Protein AF-A0A0L8HYS0-F1 (afdb_monomer_lite)

InterPro domains:
  IPR001796 Dihydrofolate reductase domain [PF00186] (4-103)
  IPR001796 Dihydrofolate reductase domain [PS51330] (1-103)
  IPR012259 Dihydrofolate reductase [PTHR48069] (6-103)
  IPR024072 Dihydrofolate reductase-like domain superfamily [G3DSA:3.40.430.10] (1-104)
  IPR024072 Dihydrofolate reductase-like domain superfamily [SSF53597] (3-103)

Structure (mmCIF, N/CA/C/O backbone):
data_AF-A0A0L8HYS0-F1
#
_entry.id   AF-A0A0L8HYS0-F1
#
loop_
_atom_site.group_PDB
_atom_site.id
_atom_site.type_symbol
_atom_site.label_atom_id
_atom_site.label_alt_id
_atom_site.label_comp_id
_atom_site.label_asym_id
_atom_site.label_entity_id
_atom_site.label_seq_id
_atom_site.pdbx_PDB_ins_code
_atom_site.Cartn_x
_atom_site.Cartn_y
_atom_site.Cartn_z
_atom_site.occupancy
_atom_site.B_iso_or_equiv
_atom_site.auth_seq_id
_atom_site.auth_comp_id
_atom_site.auth_asym_id
_atom_site.auth_atom_id
_atom_site.pdbx_PDB_model_num
ATOM 1 N N . ASN A 1 1 ? -1.689 0.798 -27.024 1.00 75.69 1 ASN A N 1
ATOM 2 C CA . ASN A 1 1 ? -0.615 1.773 -26.732 1.00 75.69 1 ASN A CA 1
ATOM 3 C C . ASN A 1 1 ? -1.044 2.626 -25.561 1.00 75.69 1 ASN A C 1
ATOM 5 O O . ASN A 1 1 ? -2.231 2.919 -25.473 1.00 75.69 1 ASN A O 1
ATOM 9 N N . ALA A 1 2 ? -0.121 2.961 -24.659 1.00 88.31 2 ALA A N 1
ATOM 10 C CA . ALA A 1 2 ? -0.416 3.870 -23.556 1.00 88.31 2 ALA A CA 1
ATOM 11 C C . ALA A 1 2 ? -0.716 5.290 -24.086 1.00 88.31 2 ALA A C 1
ATOM 13 O O . ALA A 1 2 ? -0.178 5.652 -25.139 1.00 88.31 2 ALA A O 1
ATOM 14 N N . PRO A 1 3 ? -1.566 6.075 -23.397 1.00 93.25 3 PRO A N 1
ATOM 15 C CA . PRO A 1 3 ? -1.734 7.503 -23.666 1.00 93.25 3 PRO A CA 1
ATOM 16 C C . PRO A 1 3 ? -0.418 8.283 -23.552 1.00 93.25 3 PRO A C 1
ATOM 18 O O . PRO A 1 3 ? 0.548 7.816 -22.950 1.00 93.25 3 PRO A O 1
ATOM 21 N N . GLU A 1 4 ? -0.391 9.501 -24.091 1.00 93.00 4 GLU A N 1
ATOM 22 C CA . GLU A 1 4 ? 0.758 10.395 -23.937 1.00 93.00 4 GLU A CA 1
ATOM 23 C C . GLU A 1 4 ? 1.060 10.662 -22.453 1.00 93.00 4 GLU A C 1
ATOM 25 O O . GLU A 1 4 ? 0.156 10.888 -21.650 1.00 93.00 4 GLU A O 1
ATOM 30 N N . GLY A 1 5 ? 2.341 10.594 -22.083 1.00 87.94 5 GLY A N 1
ATOM 31 C CA . GLY A 1 5 ? 2.799 10.745 -20.699 1.00 87.94 5 GLY A CA 1
ATOM 32 C C . GLY A 1 5 ? 2.627 9.499 -19.821 1.00 87.94 5 GLY A C 1
ATOM 33 O O . GLY A 1 5 ? 3.174 9.469 -18.721 1.00 87.94 5 GLY A O 1
ATOM 34 N N . ALA A 1 6 ? 1.932 8.461 -20.297 1.00 91.94 6 ALA A N 1
ATOM 35 C CA . ALA A 1 6 ? 1.814 7.185 -19.605 1.00 91.94 6 ALA A CA 1
ATOM 36 C C . ALA A 1 6 ? 2.803 6.152 -20.162 1.00 91.94 6 ALA A C 1
ATOM 38 O O . ALA A 1 6 ? 3.070 6.082 -21.363 1.00 91.94 6 ALA A O 1
ATOM 39 N N . HIS A 1 7 ? 3.309 5.303 -19.273 1.00 90.81 7 HIS A N 1
ATOM 40 C CA . HIS A 1 7 ? 4.154 4.168 -19.624 1.00 90.81 7 HIS A CA 1
ATOM 41 C C . HIS A 1 7 ? 3.370 2.872 -19.418 1.00 90.81 7 HIS A C 1
ATOM 43 O O . HIS A 1 7 ? 2.667 2.721 -18.422 1.00 90.81 7 HIS A O 1
ATOM 49 N N . LEU A 1 8 ? 3.486 1.941 -20.366 1.00 93.06 8 LEU A N 1
ATOM 50 C CA . LEU A 1 8 ? 2.963 0.585 -20.225 1.00 93.06 8 LEU A CA 1
ATOM 51 C C . LEU A 1 8 ? 4.131 -0.350 -19.925 1.00 93.06 8 LEU A C 1
ATOM 53 O O . LEU A 1 8 ? 5.061 -0.417 -20.723 1.00 93.06 8 LEU A O 1
ATOM 57 N N . ALA A 1 9 ? 4.031 -1.074 -18.817 1.00 92.81 9 ALA A N 1
ATOM 58 C CA . ALA A 1 9 ? 4.881 -2.204 -18.470 1.00 92.81 9 ALA A CA 1
ATOM 59 C C . ALA A 1 9 ? 4.023 -3.475 -18.438 1.00 92.81 9 ALA A C 1
ATOM 61 O O . ALA A 1 9 ? 2.831 -3.413 -18.127 1.00 92.81 9 ALA A O 1
ATOM 62 N N . ARG A 1 10 ? 4.603 -4.615 -18.810 1.00 92.94 10 ARG A N 1
ATOM 63 C CA . ARG A 1 10 ? 3.915 -5.912 -18.884 1.00 92.94 10 ARG A CA 1
ATOM 64 C C . ARG A 1 10 ? 3.925 -6.673 -17.564 1.00 92.94 10 ARG A C 1
ATOM 66 O O . ARG A 1 10 ? 3.090 -7.555 -17.391 1.00 92.94 10 ARG A O 1
ATOM 73 N N . ASP A 1 11 ? 4.837 -6.321 -16.669 1.00 93.12 11 ASP A N 1
ATOM 74 C CA . ASP A 1 11 ? 4.998 -6.894 -15.337 1.00 93.12 11 ASP A CA 1
ATOM 75 C C . ASP A 1 11 ? 5.643 -5.872 -14.380 1.00 93.12 11 ASP A C 1
ATOM 77 O O . ASP A 1 11 ? 6.053 -4.775 -14.790 1.00 93.12 11 ASP A O 1
ATOM 81 N N . LEU A 1 12 ? 5.708 -6.212 -13.087 1.00 92.69 12 LEU A N 1
A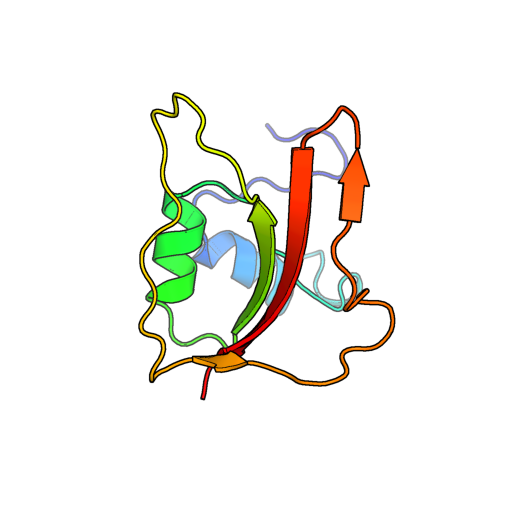TOM 82 C CA . LEU A 1 12 ? 6.305 -5.350 -12.067 1.00 92.69 12 LEU A CA 1
ATOM 83 C C . LEU A 1 12 ? 7.783 -5.075 -12.351 1.00 92.69 12 LEU A C 1
ATOM 85 O O . LEU A 1 12 ? 8.256 -3.958 -12.134 1.00 92.69 12 LEU A O 1
ATOM 89 N N . LYS A 1 13 ? 8.517 -6.072 -12.853 1.00 92.69 13 LYS A N 1
ATOM 90 C CA . LYS A 1 13 ? 9.946 -5.940 -13.135 1.00 92.69 13 LYS A CA 1
ATOM 91 C C . LYS A 1 13 ? 10.199 -4.874 -14.199 1.00 92.69 13 LYS A C 1
ATOM 93 O O . LYS A 1 13 ? 11.046 -4.010 -13.993 1.00 92.69 13 LYS A O 1
ATOM 98 N N . GLU A 1 14 ? 9.464 -4.897 -15.307 1.00 93.69 14 GLU A N 1
ATOM 99 C CA . GLU A 1 14 ? 9.564 -3.891 -16.364 1.00 93.69 14 GLU A CA 1
ATOM 100 C C . GLU A 1 14 ? 9.192 -2.497 -15.834 1.00 93.69 14 GLU A C 1
ATOM 102 O O . GLU A 1 14 ? 9.875 -1.519 -16.143 1.00 93.69 14 GLU A O 1
ATOM 107 N N . ALA A 1 15 ? 8.171 -2.393 -14.975 1.00 92.75 15 ALA A N 1
ATOM 108 C CA . ALA A 1 15 ? 7.795 -1.124 -14.348 1.00 92.75 15 ALA A CA 1
ATOM 109 C C . ALA A 1 15 ? 8.916 -0.563 -13.454 1.00 92.75 15 ALA A C 1
ATOM 111 O O . ALA A 1 15 ? 9.227 0.630 -13.507 1.00 92.75 15 ALA A O 1
ATOM 112 N N . ILE A 1 16 ? 9.559 -1.425 -12.665 1.00 92.44 16 ILE A N 1
ATOM 113 C CA . ILE A 1 16 ? 10.688 -1.053 -11.810 1.00 92.44 16 ILE A CA 1
ATOM 114 C C . ILE A 1 16 ? 11.918 -0.702 -12.650 1.00 92.44 16 ILE A C 1
ATOM 116 O O . ILE A 1 16 ? 12.587 0.284 -12.348 1.00 92.44 16 ILE A O 1
ATOM 120 N N . ASP A 1 17 ? 12.195 -1.427 -13.734 1.00 92.81 17 ASP A N 1
ATOM 121 C CA . ASP A 1 17 ? 13.306 -1.122 -14.641 1.00 92.81 17 ASP A CA 1
ATOM 122 C C . ASP A 1 17 ? 13.125 0.247 -15.316 1.00 92.81 17 ASP A C 1
ATOM 124 O O . ASP A 1 17 ? 14.088 1.011 -15.427 1.00 92.81 17 ASP A O 1
ATOM 128 N N . LEU A 1 18 ? 11.894 0.620 -15.693 1.00 91.88 18 LEU A N 1
ATOM 129 C CA . LEU A 1 18 ? 11.589 1.965 -16.195 1.00 91.88 18 LEU A CA 1
ATOM 130 C C . LEU A 1 18 ? 11.918 3.054 -15.163 1.00 91.88 18 LEU A C 1
ATOM 132 O O . LEU A 1 18 ? 12.460 4.099 -15.533 1.00 91.88 18 LEU A O 1
ATOM 136 N N . PHE A 1 19 ? 11.622 2.794 -13.887 1.00 89.88 19 PHE A N 1
ATOM 137 C CA . PHE A 1 19 ? 11.900 3.693 -12.766 1.00 89.88 19 PHE A CA 1
ATOM 138 C C . PHE A 1 19 ? 13.392 3.758 -12.403 1.00 89.88 19 PHE A C 1
ATOM 140 O O . PHE A 1 19 ? 13.921 4.842 -12.195 1.00 89.88 19 PHE A O 1
ATOM 147 N N . GLN A 1 20 ? 14.101 2.632 -12.351 1.00 89.56 20 GLN A N 1
ATOM 148 C CA . GLN A 1 20 ? 15.486 2.587 -11.865 1.00 89.56 20 GLN A CA 1
ATOM 149 C C . GLN A 1 20 ? 16.526 2.867 -12.955 1.00 89.56 20 GLN A C 1
ATOM 151 O O . GLN A 1 20 ? 17.602 3.405 -12.671 1.00 89.56 20 GLN A O 1
ATOM 156 N N . ASN A 1 21 ? 16.226 2.485 -14.197 1.00 90.19 21 ASN A N 1
ATOM 157 C CA . ASN A 1 21 ? 17.181 2.458 -15.307 1.00 90.19 21 ASN A CA 1
ATOM 158 C C . ASN A 1 21 ? 16.629 3.071 -16.604 1.00 90.19 21 ASN A C 1
ATOM 160 O O . ASN A 1 21 ? 17.371 3.199 -17.577 1.00 90.19 21 ASN A O 1
ATOM 164 N N . GLY A 1 22 ? 15.346 3.433 -16.640 1.00 87.50 22 GLY A N 1
ATOM 165 C CA . G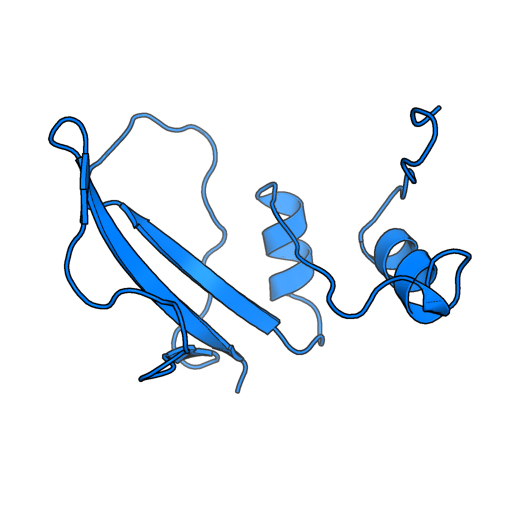LY A 1 22 ? 14.665 3.881 -17.848 1.00 87.50 22 GLY A CA 1
ATOM 166 C C . GLY A 1 22 ? 14.503 5.392 -17.976 1.00 87.50 22 GLY A C 1
ATOM 167 O O . GLY A 1 22 ? 15.141 6.202 -17.304 1.00 87.50 22 GLY A O 1
ATOM 168 N N . SER A 1 23 ? 13.588 5.777 -18.866 1.00 84.75 23 SER A N 1
ATOM 169 C CA . SER A 1 23 ? 13.360 7.162 -19.300 1.00 84.75 23 SER A CA 1
ATOM 170 C C . SER A 1 23 ? 12.823 8.106 -18.220 1.00 84.75 23 SER A C 1
ATOM 172 O O . SER A 1 23 ? 12.742 9.315 -18.453 1.00 84.75 23 SER A O 1
ATOM 174 N N . ILE A 1 24 ? 12.397 7.567 -17.075 1.00 87.12 24 ILE A N 1
ATOM 175 C CA . ILE A 1 24 ? 11.798 8.336 -15.977 1.00 87.12 24 ILE A CA 1
ATOM 176 C C . ILE A 1 24 ? 12.664 8.365 -14.714 1.00 87.12 24 ILE A C 1
ATOM 178 O O . ILE A 1 24 ? 12.270 9.008 -13.745 1.00 87.12 24 ILE A O 1
ATOM 182 N N . LYS A 1 25 ? 13.846 7.736 -14.736 1.00 87.50 25 LYS A N 1
ATOM 183 C CA . LYS A 1 25 ? 14.752 7.635 -13.584 1.00 87.50 25 LYS A CA 1
ATOM 184 C C . LYS A 1 25 ? 15.024 8.975 -12.909 1.00 87.50 25 LYS A C 1
ATOM 186 O O . LYS A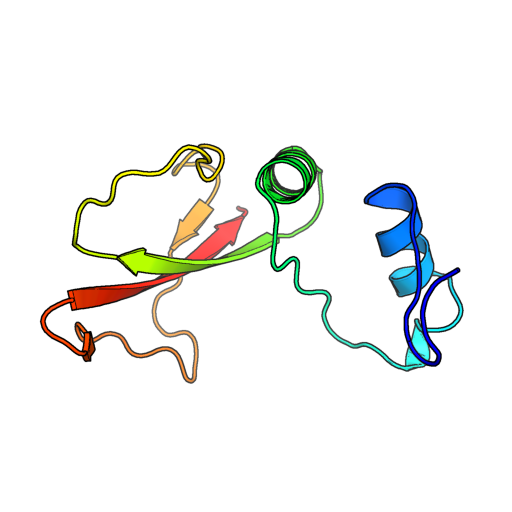 1 25 ? 14.817 9.121 -11.713 1.00 87.50 25 LYS A O 1
ATOM 191 N N . ASP A 1 26 ? 15.408 9.978 -13.691 1.00 89.81 26 ASP A N 1
ATOM 192 C CA . ASP A 1 26 ? 15.779 11.293 -13.154 1.00 89.81 26 ASP A CA 1
ATOM 193 C C . ASP A 1 26 ? 14.565 12.201 -12.886 1.00 89.81 26 ASP A C 1
ATOM 195 O O . ASP A 1 26 ? 14.715 13.375 -12.552 1.00 89.81 26 ASP A O 1
ATOM 199 N N . LYS A 1 27 ? 13.344 11.679 -13.063 1.00 87.00 27 LYS A N 1
ATOM 200 C CA . LYS A 1 27 ? 12.087 12.428 -12.924 1.00 87.00 27 LYS A CA 1
ATOM 201 C C . LYS A 1 27 ? 11.257 11.997 -11.717 1.00 87.00 27 LYS A C 1
ATOM 203 O O . LYS A 1 27 ? 10.323 12.709 -11.359 1.00 87.00 27 LYS A O 1
ATOM 208 N N . VAL A 1 28 ? 11.552 10.846 -11.112 1.00 84.44 28 VAL A N 1
ATOM 209 C CA . VAL A 1 28 ? 10.703 10.234 -10.081 1.00 84.44 28 VAL A CA 1
ATOM 210 C C . VAL A 1 28 ? 11.537 9.915 -8.843 1.00 84.44 28 VAL A C 1
ATOM 212 O O . VAL A 1 28 ? 12.614 9.343 -8.937 1.00 84.44 28 VAL A O 1
ATOM 215 N N . ASN A 1 29 ? 11.029 10.287 -7.666 1.00 85.62 29 ASN A N 1
ATOM 216 C CA . ASN A 1 29 ? 11.708 10.057 -6.385 1.00 85.62 29 ASN A CA 1
ATOM 217 C C . ASN A 1 29 ? 11.194 8.802 -5.661 1.00 85.62 29 ASN A C 1
ATOM 219 O O . ASN A 1 29 ? 11.978 8.048 -5.095 1.00 85.62 29 ASN A O 1
ATOM 223 N N . LYS A 1 30 ? 9.876 8.571 -5.690 1.00 88.38 30 LYS A N 1
ATOM 224 C CA . LYS A 1 30 ? 9.210 7.454 -5.010 1.00 88.38 30 LYS A CA 1
ATOM 225 C C . LYS A 1 30 ? 8.271 6.740 -5.968 1.00 88.38 30 LYS A C 1
ATOM 227 O O . LYS A 1 30 ? 7.541 7.396 -6.710 1.00 88.38 30 LYS A O 1
ATOM 232 N N . LEU A 1 31 ? 8.267 5.413 -5.902 1.00 91.31 31 LEU A N 1
ATOM 233 C CA . LEU A 1 31 ? 7.313 4.569 -6.608 1.00 91.31 31 LEU A CA 1
ATOM 234 C C . LEU A 1 31 ? 6.184 4.185 -5.646 1.00 91.31 31 LEU A C 1
ATOM 236 O O . LEU A 1 31 ? 6.442 3.631 -4.581 1.00 91.31 31 LEU A O 1
ATOM 240 N N . PHE A 1 32 ? 4.943 4.477 -6.029 1.00 94.81 32 PHE A N 1
ATOM 241 C CA . PHE A 1 32 ? 3.754 4.052 -5.295 1.00 94.81 32 PHE A CA 1
ATOM 242 C C . PHE A 1 32 ? 3.014 2.993 -6.101 1.00 94.81 32 PHE A C 1
ATOM 244 O O . PHE A 1 32 ? 2.653 3.218 -7.255 1.00 94.81 32 PHE A O 1
ATOM 251 N N . ILE A 1 33 ? 2.768 1.850 -5.469 1.00 95.44 33 ILE A N 1
ATOM 252 C CA . ILE A 1 33 ? 1.914 0.801 -6.015 1.00 95.44 33 ILE A CA 1
ATOM 253 C C . ILE A 1 33 ? 0.504 1.049 -5.490 1.00 95.44 33 ILE A C 1
ATOM 255 O O . ILE A 1 33 ? 0.261 0.961 -4.290 1.00 95.44 33 ILE A O 1
ATOM 259 N N . ILE A 1 34 ? -0.416 1.388 -6.391 1.00 96.50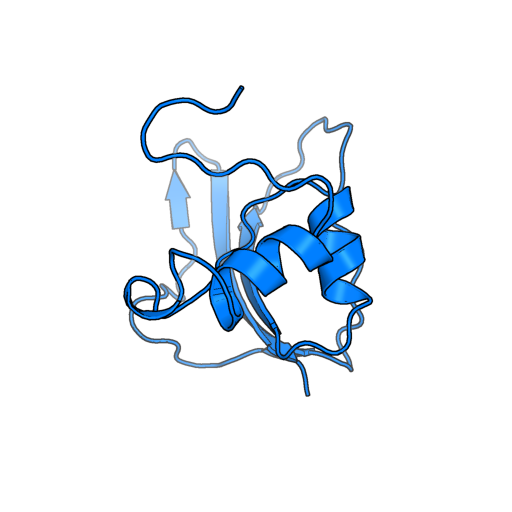 34 ILE A N 1
ATOM 260 C CA . ILE A 1 34 ? -1.787 1.802 -6.044 1.00 96.50 34 ILE A CA 1
ATOM 261 C C . ILE A 1 34 ? -2.848 0.742 -6.383 1.00 96.50 34 ILE A C 1
ATOM 263 O O . ILE A 1 34 ? -4.038 1.034 -6.352 1.00 96.50 34 ILE A O 1
ATOM 267 N N . GLY A 1 35 ? -2.416 -0.483 -6.704 1.00 93.94 35 GLY A N 1
ATOM 268 C CA . GLY A 1 35 ? -3.275 -1.634 -7.000 1.00 93.94 35 GLY A CA 1
ATOM 269 C C . GLY A 1 35 ? -2.970 -2.294 -8.348 1.00 93.94 35 GLY A C 1
ATOM 270 O O . GLY A 1 35 ? -2.153 -1.799 -9.120 1.00 93.94 35 GLY A O 1
ATOM 271 N N . GLY A 1 36 ? -3.601 -3.424 -8.685 1.00 95.31 36 GLY A N 1
ATOM 272 C CA . GLY A 1 36 ? -4.589 -4.183 -7.893 1.00 95.31 36 GLY A CA 1
ATOM 273 C C . GLY A 1 36 ? -3.996 -5.338 -7.068 1.00 95.31 36 GLY A C 1
ATOM 274 O O . GLY A 1 36 ? -2.781 -5.431 -6.920 1.00 95.31 36 GLY A O 1
ATOM 275 N N . SER A 1 37 ? -4.858 -6.239 -6.570 1.00 94.69 37 SER A N 1
ATOM 276 C CA . SER A 1 37 ? -4.496 -7.366 -5.680 1.00 94.69 37 SER A CA 1
ATOM 277 C C . SER A 1 37 ? -3.283 -8.180 -6.157 1.00 94.69 37 SER A C 1
ATOM 279 O O . SER A 1 37 ? -2.352 -8.388 -5.385 1.00 94.69 37 SER A O 1
ATOM 281 N N . GLY A 1 38 ? -3.220 -8.533 -7.448 1.00 94.81 38 GLY A N 1
ATOM 282 C CA . GLY A 1 38 ? -2.078 -9.273 -8.002 1.00 94.81 38 GLY A CA 1
ATOM 283 C C . GLY A 1 38 ? -0.747 -8.515 -7.932 1.00 94.81 38 GLY A C 1
ATOM 284 O O . GLY A 1 38 ? 0.273 -9.104 -7.594 1.00 94.81 38 GLY A O 1
ATOM 285 N N . VAL A 1 39 ? -0.753 -7.198 -8.174 1.00 95.00 39 VAL A N 1
ATOM 286 C CA . VAL A 1 39 ? 0.465 -6.372 -8.078 1.00 95.00 39 VAL A CA 1
ATOM 287 C C . VAL A 1 39 ? 0.870 -6.191 -6.617 1.00 95.00 39 VAL A C 1
ATOM 289 O O . VAL A 1 39 ? 2.055 -6.220 -6.304 1.00 95.00 39 VAL A O 1
ATOM 292 N N . TYR A 1 40 ? -0.096 -6.049 -5.701 1.00 95.94 40 TYR A N 1
ATOM 293 C CA . TYR A 1 40 ? 0.207 -6.047 -4.270 1.00 95.94 40 TYR A CA 1
ATOM 294 C C . TYR A 1 40 ? 0.878 -7.350 -3.843 1.00 95.94 40 TYR A C 1
ATOM 296 O O . TYR A 1 40 ? 1.885 -7.295 -3.145 1.00 95.94 40 TYR A O 1
ATOM 304 N N . GLN A 1 41 ? 0.367 -8.496 -4.293 1.00 95.38 41 GLN A N 1
ATOM 305 C CA . GLN A 1 41 ? 0.945 -9.795 -3.970 1.00 95.38 41 GLN A CA 1
ATOM 306 C C . GLN A 1 41 ? 2.382 -9.912 -4.495 1.00 95.38 41 GLN A C 1
ATOM 308 O O . GLN A 1 41 ? 3.285 -10.201 -3.716 1.00 95.38 41 GLN A O 1
ATOM 313 N N . GLU A 1 42 ? 2.613 -9.600 -5.774 1.00 95.19 42 GLU A N 1
ATOM 314 C CA . GLU A 1 42 ? 3.950 -9.656 -6.382 1.00 95.19 42 GLU A CA 1
ATOM 315 C C . GLU A 1 42 ? 4.958 -8.758 -5.643 1.00 95.19 42 GLU A C 1
ATOM 317 O O . GLU A 1 42 ? 6.116 -9.122 -5.436 1.00 95.19 42 GLU A O 1
ATOM 322 N N . VAL A 1 43 ? 4.509 -7.586 -5.189 1.00 94.12 43 VAL A N 1
ATOM 323 C CA . VAL A 1 43 ? 5.333 -6.643 -4.431 1.00 94.12 43 VAL A CA 1
ATOM 324 C C . VAL A 1 43 ? 5.609 -7.166 -3.017 1.00 94.12 43 VAL A C 1
ATOM 326 O O . VAL A 1 43 ? 6.764 -7.147 -2.592 1.00 94.12 43 VAL A O 1
ATOM 329 N N . LEU A 1 44 ? 4.611 -7.681 -2.296 1.00 93.25 44 LEU A N 1
ATOM 330 C CA . LEU A 1 44 ? 4.800 -8.265 -0.960 1.00 93.25 44 LEU A CA 1
ATOM 331 C C . LEU A 1 44 ? 5.732 -9.488 -0.975 1.00 93.25 44 LEU A C 1
ATOM 333 O O . LEU A 1 44 ? 6.531 -9.642 -0.057 1.00 93.25 44 LEU A O 1
ATOM 337 N N . GLU A 1 45 ? 5.681 -10.308 -2.028 1.00 92.38 45 GLU A N 1
ATOM 338 C CA . GLU A 1 45 ? 6.553 -11.479 -2.223 1.00 92.38 45 GLU A CA 1
ATOM 339 C C . GLU A 1 45 ? 7.972 -11.116 -2.711 1.00 92.38 45 GLU A C 1
ATOM 341 O O . GLU A 1 45 ? 8.876 -11.955 -2.709 1.00 92.38 45 GLU A O 1
ATOM 346 N N . SER A 1 46 ? 8.196 -9.869 -3.132 1.00 91.81 46 SER A N 1
ATOM 347 C CA . SER A 1 46 ? 9.500 -9.392 -3.606 1.00 91.81 46 SER A CA 1
ATOM 348 C C . SER A 1 46 ? 10.478 -9.090 -2.464 1.00 91.81 46 SER A C 1
ATOM 350 O O . SER A 1 46 ? 10.089 -8.934 -1.310 1.00 91.81 46 SER A O 1
ATOM 352 N N . ASN A 1 47 ? 11.752 -8.862 -2.796 1.00 90.62 47 ASN A N 1
ATOM 353 C CA . ASN A 1 47 ? 12.788 -8.433 -1.844 1.00 90.62 47 ASN A CA 1
ATOM 354 C C . ASN A 1 47 ? 12.941 -6.901 -1.732 1.00 90.62 47 ASN A C 1
ATOM 356 O O . ASN A 1 47 ? 13.978 -6.431 -1.270 1.00 90.62 47 ASN A O 1
ATOM 360 N N . TYR A 1 48 ? 11.973 -6.113 -2.208 1.00 90.69 48 TYR A N 1
ATOM 361 C CA . TYR A 1 48 ? 12.059 -4.651 -2.140 1.00 90.69 48 TYR A CA 1
ATOM 362 C C . TYR A 1 48 ? 11.716 -4.117 -0.749 1.00 90.69 48 TYR A C 1
ATOM 364 O O . TYR A 1 48 ? 10.838 -4.645 -0.074 1.00 90.69 48 TYR A O 1
ATOM 372 N N . ASP A 1 49 ? 12.337 -3.010 -0.349 1.00 91.19 49 ASP A N 1
ATOM 373 C CA . ASP A 1 49 ? 11.915 -2.286 0.849 1.00 91.19 49 ASP A CA 1
ATOM 374 C C . ASP A 1 49 ? 10.514 -1.700 0.622 1.00 91.19 49 ASP A C 1
ATOM 376 O O . ASP A 1 49 ? 10.294 -0.898 -0.291 1.00 91.19 49 ASP A O 1
ATOM 380 N N . ILE A 1 50 ? 9.547 -2.118 1.442 1.00 93.06 50 ILE A N 1
ATOM 381 C CA . ILE A 1 50 ? 8.154 -1.678 1.334 1.00 93.06 50 ILE A CA 1
ATOM 382 C C . ILE A 1 50 ? 7.771 -0.823 2.524 1.00 93.06 50 ILE A C 1
ATOM 384 O O . ILE A 1 50 ? 7.917 -1.231 3.678 1.00 93.06 50 ILE A O 1
ATOM 388 N N . ARG A 1 51 ? 7.113 0.291 2.201 1.00 94.94 51 ARG A N 1
ATOM 389 C CA . ARG A 1 51 ? 6.228 1.001 3.115 1.00 94.94 51 ARG A CA 1
ATOM 390 C C . ARG A 1 51 ? 4.774 0.822 2.687 1.00 94.94 51 ARG A C 1
ATOM 392 O O . ARG A 1 51 ? 4.406 1.199 1.576 1.00 94.94 51 ARG A O 1
ATOM 399 N N . LEU A 1 52 ? 3.959 0.257 3.571 1.00 95.25 52 LEU A N 1
ATOM 400 C CA . LEU A 1 52 ? 2.524 0.084 3.375 1.00 95.25 52 LEU A CA 1
ATOM 401 C C . LEU A 1 52 ? 1.794 1.281 3.983 1.00 95.25 52 LEU A C 1
ATOM 403 O O . LEU A 1 52 ? 1.868 1.486 5.190 1.00 95.25 52 LEU A O 1
ATOM 407 N N . TYR A 1 53 ? 1.066 2.035 3.166 1.00 96.06 53 TYR A N 1
ATOM 408 C CA . TYR A 1 53 ? 0.088 3.015 3.637 1.00 96.06 53 TYR A CA 1
ATOM 409 C C . TYR A 1 53 ? -1.295 2.373 3.543 1.00 96.06 53 TYR A C 1
ATOM 411 O O . TYR A 1 53 ? -1.768 2.091 2.443 1.00 96.06 53 TYR A O 1
ATOM 419 N N . LEU A 1 54 ? -1.914 2.097 4.690 1.00 95.44 54 LEU A N 1
ATOM 420 C CA . LEU A 1 54 ? -3.167 1.356 4.790 1.00 95.44 54 LEU A CA 1
ATOM 421 C C . LEU A 1 54 ? -4.270 2.238 5.372 1.00 95.44 54 LEU A C 1
ATOM 423 O O . LEU A 1 54 ? -4.173 2.710 6.502 1.00 95.44 54 LEU A O 1
ATOM 427 N N . THR A 1 55 ? -5.359 2.389 4.626 1.00 97.25 55 THR A N 1
ATOM 428 C CA . THR A 1 55 ? -6.627 2.895 5.157 1.00 97.25 55 THR A CA 1
ATOM 429 C C . THR A 1 55 ? -7.450 1.707 5.642 1.00 97.25 55 THR A C 1
ATOM 431 O O . THR A 1 55 ? -7.916 0.894 4.842 1.00 97.25 55 THR A O 1
ATOM 434 N N . ARG A 1 56 ? -7.615 1.573 6.958 1.00 96.62 56 ARG A N 1
ATOM 435 C CA . ARG A 1 56 ? -8.398 0.499 7.567 1.00 96.62 56 ARG A CA 1
ATOM 436 C C . ARG A 1 56 ? -9.846 0.952 7.701 1.00 96.62 56 ARG A C 1
ATOM 438 O O . ARG A 1 56 ? -10.183 1.684 8.622 1.00 96.62 56 ARG A O 1
ATOM 445 N N . ILE A 1 57 ? -10.696 0.496 6.788 1.00 98.00 57 ILE A N 1
ATOM 446 C CA . ILE A 1 57 ? -12.135 0.764 6.840 1.00 98.00 57 ILE A CA 1
ATOM 447 C C . ILE A 1 57 ? -12.784 -0.084 7.946 1.00 98.00 57 ILE A C 1
ATOM 449 O O . ILE A 1 57 ? -12.557 -1.292 8.020 1.00 98.00 57 ILE A O 1
ATOM 453 N N . HIS A 1 58 ? -13.580 0.541 8.815 1.00 97.94 58 HIS A N 1
ATOM 454 C CA . HIS A 1 58 ? -14.299 -0.094 9.929 1.00 97.94 58 HIS A CA 1
ATOM 455 C C . HIS A 1 58 ? -15.745 -0.436 9.549 1.00 97.94 58 HIS A C 1
ATOM 457 O O . HIS A 1 58 ? -16.689 -0.138 10.280 1.00 97.94 58 HIS A O 1
ATOM 463 N N . ALA A 1 59 ? -15.917 -1.035 8.375 1.00 96.81 59 ALA A N 1
ATOM 464 C CA . ALA A 1 59 ? -17.196 -1.496 7.859 1.00 96.81 59 ALA A CA 1
ATOM 465 C C . ALA A 1 59 ? -16.975 -2.681 6.913 1.00 96.81 59 ALA A C 1
ATOM 467 O O . ALA A 1 59 ? -15.923 -2.783 6.279 1.00 96.81 59 ALA A O 1
ATOM 468 N N . ASP A 1 60 ? -17.986 -3.539 6.807 1.00 96.75 60 ASP A N 1
ATOM 469 C CA . ASP A 1 60 ? -17.991 -4.667 5.882 1.00 96.75 60 ASP A CA 1
ATOM 470 C C . ASP A 1 60 ? -18.734 -4.291 4.595 1.00 96.75 60 ASP A C 1
ATOM 472 O O . ASP A 1 60 ? -19.801 -3.672 4.628 1.00 96.75 60 ASP A O 1
ATOM 476 N N . PHE A 1 61 ? -18.174 -4.696 3.458 1.00 96.50 61 PHE A N 1
ATOM 477 C CA . PHE A 1 61 ? -18.755 -4.511 2.131 1.00 96.50 61 PHE A CA 1
ATOM 478 C C . PHE A 1 61 ? -18.763 -5.845 1.389 1.00 96.50 61 PHE A C 1
ATOM 480 O O . PHE A 1 61 ? -17.900 -6.693 1.616 1.00 96.50 61 PHE A O 1
ATOM 487 N N . ASP A 1 62 ? -19.722 -6.014 0.482 1.00 97.62 62 ASP A N 1
ATOM 488 C CA . ASP A 1 62 ? -19.733 -7.143 -0.445 1.00 97.62 62 ASP A CA 1
ATOM 489 C C . ASP A 1 62 ? -18.687 -6.892 -1.541 1.00 97.62 62 ASP A C 1
ATOM 491 O O . ASP A 1 62 ? -18.868 -6.024 -2.399 1.00 97.62 62 ASP A O 1
ATOM 495 N N . VAL A 1 63 ? -17.550 -7.581 -1.441 1.00 95.56 63 VAL A N 1
ATOM 496 C CA . VAL A 1 63 ? -16.392 -7.425 -2.331 1.00 95.56 63 VAL A CA 1
ATOM 497 C C . VAL A 1 63 ? -15.945 -8.780 -2.869 1.00 95.56 63 VAL A C 1
ATOM 499 O O . VAL A 1 63 ? -16.035 -9.802 -2.192 1.00 95.56 63 VAL A O 1
ATOM 502 N N . ASP A 1 64 ? -15.425 -8.779 -4.091 1.00 96.06 64 ASP A N 1
ATOM 503 C CA . ASP A 1 64 ? -14.959 -9.964 -4.818 1.00 96.06 64 ASP A CA 1
ATOM 504 C C . ASP A 1 64 ? -13.426 -10.055 -4.920 1.00 96.06 64 ASP A C 1
ATOM 506 O O . ASP A 1 64 ? -12.883 -11.089 -5.316 1.00 96.06 64 ASP A O 1
ATOM 510 N N . VAL A 1 65 ? -12.716 -8.992 -4.529 1.00 96.00 65 VAL A N 1
ATOM 511 C CA . VAL A 1 65 ? -11.253 -8.896 -4.546 1.00 96.00 65 VAL A CA 1
ATOM 512 C C . VAL A 1 65 ? -10.743 -8.484 -3.170 1.00 96.00 65 VAL A C 1
ATOM 514 O O . VAL A 1 65 ? -11.208 -7.511 -2.580 1.00 96.00 65 VAL A O 1
ATOM 517 N N . PHE A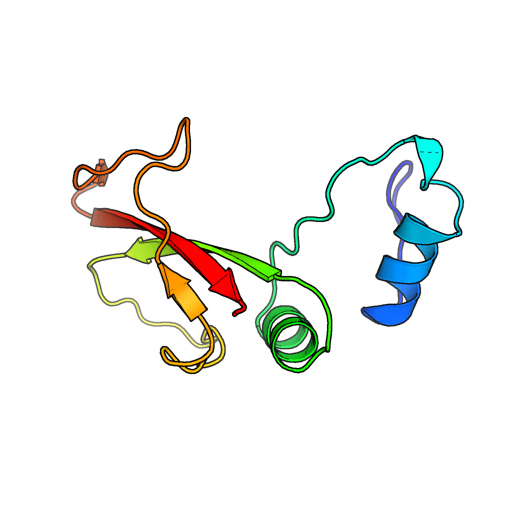 1 66 ? -9.724 -9.196 -2.690 1.00 95.06 66 PHE A N 1
ATOM 518 C CA . PHE A 1 66 ? -9.126 -8.980 -1.375 1.00 95.06 66 PHE A CA 1
ATOM 519 C C . PHE A 1 66 ? -7.684 -8.488 -1.490 1.00 95.06 66 PHE A C 1
ATOM 521 O O . PHE A 1 66 ? -6.962 -8.817 -2.438 1.00 95.06 66 PHE A O 1
ATOM 528 N N . PHE A 1 67 ? -7.261 -7.697 -0.505 1.00 95.38 67 PHE A N 1
ATOM 529 C CA . PHE A 1 67 ? -5.850 -7.386 -0.313 1.00 95.38 67 PHE A CA 1
ATOM 530 C C . PHE A 1 67 ? -5.119 -8.657 0.163 1.00 95.38 67 PHE A C 1
ATOM 532 O O . PHE A 1 67 ? -5.661 -9.356 1.023 1.00 95.38 67 PHE A O 1
ATOM 539 N N . PRO A 1 68 ? -3.936 -8.984 -0.385 1.00 94.50 68 PRO A N 1
ATOM 540 C CA . PRO A 1 68 ? -3.159 -10.144 0.051 1.00 94.50 68 PRO A CA 1
ATOM 541 C C . PRO A 1 68 ? -2.800 -10.060 1.539 1.00 94.50 68 PRO A C 1
ATOM 543 O O . PRO A 1 68 ? -2.494 -8.989 2.064 1.00 94.50 68 PRO A O 1
ATOM 546 N N . GLU A 1 69 ? -2.814 -11.199 2.227 1.00 90.81 69 GLU A N 1
ATOM 547 C CA . GLU A 1 69 ? -2.349 -11.260 3.612 1.00 90.81 69 GLU A CA 1
ATOM 548 C C . GLU A 1 69 ? -0.846 -10.955 3.682 1.00 90.81 69 GLU A C 1
ATOM 550 O O . GLU A 1 69 ? -0.067 -11.395 2.837 1.00 90.81 69 GLU A O 1
ATOM 555 N N . PHE A 1 70 ? -0.430 -10.208 4.704 1.00 89.31 70 PHE A N 1
ATOM 556 C CA . PHE A 1 70 ? 0.978 -9.961 5.002 1.00 89.31 70 PHE A CA 1
ATOM 557 C C . PHE A 1 70 ? 1.258 -10.301 6.463 1.00 89.31 70 PHE A C 1
ATOM 559 O O . PHE A 1 70 ? 0.435 -10.061 7.350 1.00 89.31 70 PHE A O 1
ATOM 566 N N . GLU A 1 71 ? 2.420 -10.893 6.727 1.00 83.88 71 GLU A N 1
ATOM 567 C CA . GLU A 1 71 ? 2.758 -11.338 8.073 1.00 83.88 71 GLU A CA 1
ATOM 568 C C . GLU A 1 71 ? 3.092 -10.148 8.972 1.00 83.88 71 GLU A C 1
ATOM 570 O O . GLU A 1 71 ? 4.097 -9.466 8.781 1.00 83.88 71 GLU A O 1
ATOM 575 N N . SER A 1 72 ? 2.321 -9.959 10.042 1.00 73.69 72 SER A N 1
ATOM 576 C CA . SER A 1 72 ? 2.556 -8.883 11.015 1.00 73.69 72 SER A CA 1
ATOM 577 C C . SER A 1 72 ? 3.935 -8.928 11.686 1.00 73.69 72 SER A C 1
ATOM 579 O O . SER A 1 72 ? 4.354 -7.951 12.291 1.00 73.69 72 SER A O 1
ATOM 581 N N . LYS A 1 73 ? 4.655 -10.055 11.613 1.00 84.12 73 LYS A N 1
ATOM 582 C CA . LYS A 1 73 ? 6.026 -10.181 12.135 1.00 84.12 73 LYS A CA 1
ATOM 583 C C . LYS A 1 73 ? 7.084 -9.605 11.195 1.00 84.12 73 LYS A C 1
ATOM 585 O O . LYS A 1 73 ? 8.158 -9.251 11.665 1.00 84.12 73 LYS A O 1
ATOM 590 N N . GLN A 1 74 ? 6.788 -9.538 9.898 1.00 89.75 74 GLN A N 1
ATOM 591 C CA . GLN A 1 74 ? 7.675 -8.973 8.878 1.00 89.75 74 GLN A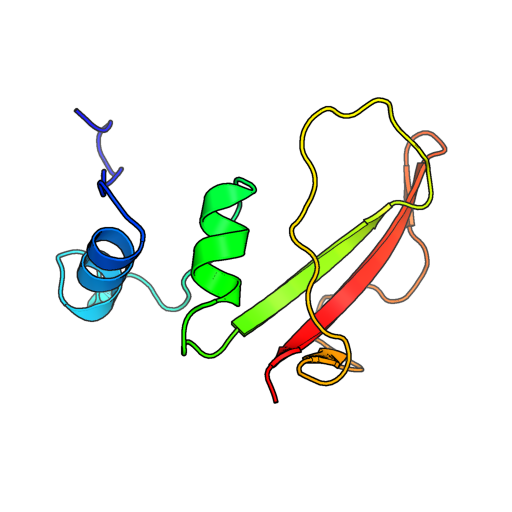 CA 1
ATOM 592 C C . GLN A 1 74 ? 7.500 -7.457 8.749 1.00 89.75 74 GLN A C 1
ATOM 594 O O . GLN A 1 74 ? 8.311 -6.796 8.112 1.00 89.75 74 GLN A O 1
ATOM 599 N N . TYR A 1 75 ? 6.442 -6.902 9.342 1.00 93.50 75 TYR A N 1
ATOM 600 C CA . TYR A 1 75 ? 6.075 -5.501 9.212 1.00 93.50 75 TYR A CA 1
ATOM 601 C C . TYR A 1 75 ? 5.957 -4.850 10.580 1.00 93.50 75 TYR A C 1
ATOM 603 O O . TYR A 1 75 ? 5.205 -5.296 11.441 1.00 93.50 75 TYR A O 1
ATOM 611 N N . LYS A 1 76 ? 6.671 -3.746 10.762 1.00 93.62 76 LYS A N 1
ATOM 612 C CA . LYS A 1 76 ? 6.554 -2.902 11.942 1.00 93.62 76 LYS A CA 1
ATOM 613 C C . LYS A 1 76 ? 5.641 -1.729 11.631 1.00 93.62 76 LYS A C 1
ATOM 615 O O . LYS A 1 76 ? 5.855 -1.014 10.656 1.00 93.62 76 LYS A O 1
ATOM 620 N N . GLU A 1 77 ? 4.652 -1.514 12.487 1.00 94.31 77 GLU A N 1
ATOM 621 C CA . GLU A 1 77 ? 3.837 -0.304 12.442 1.00 94.31 77 GLU A CA 1
ATOM 622 C C . GLU A 1 77 ? 4.668 0.911 12.876 1.00 94.31 77 GLU A C 1
ATOM 624 O O . GLU A 1 77 ? 5.428 0.858 13.849 1.00 94.31 77 GLU A O 1
ATOM 629 N N . LEU A 1 78 ? 4.570 1.993 12.110 1.00 94.00 78 LEU A N 1
ATOM 630 C CA . LEU A 1 78 ? 5.296 3.229 12.343 1.00 94.00 78 LEU A CA 1
ATOM 631 C C . LEU A 1 78 ? 4.425 4.218 13.113 1.00 94.00 78 LEU A C 1
ATOM 633 O O . LEU A 1 78 ? 3.450 4.761 12.593 1.00 94.00 78 LEU A O 1
ATOM 637 N N . ASP A 1 79 ? 4.857 4.538 14.328 1.00 85.19 79 ASP A N 1
ATOM 638 C CA . ASP A 1 79 ? 4.289 5.632 15.098 1.00 85.19 79 ASP A CA 1
ATOM 639 C C . ASP A 1 79 ? 4.866 6.975 14.616 1.00 85.19 79 ASP A C 1
ATOM 641 O O . ASP A 1 79 ? 6.079 7.180 14.654 1.00 85.19 79 ASP A O 1
ATOM 645 N N . ASN A 1 80 ? 3.998 7.938 14.285 1.00 81.69 80 ASN A N 1
ATOM 646 C CA . ASN A 1 80 ? 4.328 9.339 13.952 1.00 81.69 80 ASN A CA 1
ATOM 647 C C . ASN A 1 80 ? 4.862 9.563 12.525 1.00 81.69 80 ASN A C 1
ATOM 649 O O . ASN A 1 80 ? 5.851 10.270 12.332 1.00 81.69 80 ASN A O 1
ATOM 653 N N . VAL A 1 81 ? 4.202 9.004 11.511 1.00 92.19 81 VAL A N 1
ATOM 654 C CA . VAL A 1 81 ? 4.437 9.452 10.132 1.00 92.19 81 VAL A CA 1
ATOM 655 C C . VAL A 1 81 ? 3.812 10.836 9.952 1.00 92.19 81 VAL A C 1
ATOM 657 O O . VAL A 1 81 ? 2.632 11.025 10.240 1.00 92.19 81 VAL A O 1
ATOM 660 N N . GLU A 1 82 ? 4.622 11.804 9.522 1.00 92.50 82 GLU A N 1
ATOM 661 C CA . GLU A 1 82 ? 4.173 13.171 9.243 1.00 92.50 82 GLU A CA 1
ATOM 662 C C . GLU A 1 82 ? 3.002 13.159 8.248 1.00 92.50 82 GLU A C 1
ATOM 664 O O . GLU A 1 82 ? 2.955 12.322 7.344 1.00 92.50 82 GLU A O 1
ATOM 669 N N . ASP A 1 83 ? 2.039 14.056 8.460 1.00 90.62 83 ASP A N 1
ATOM 670 C CA . ASP A 1 83 ? 0.821 14.207 7.653 1.00 90.62 83 ASP A CA 1
ATOM 671 C C . ASP A 1 83 ? -0.128 12.994 7.609 1.00 90.62 83 ASP A C 1
ATOM 673 O O . ASP A 1 83 ? -1.077 12.984 6.825 1.00 90.62 83 ASP A O 1
ATOM 677 N N . VAL A 1 84 ? 0.062 11.989 8.472 1.00 94.81 84 VAL A N 1
ATOM 678 C CA . VAL A 1 84 ? -0.882 10.872 8.624 1.00 94.81 84 VAL A CA 1
ATOM 679 C C . VAL A 1 84 ? -1.732 11.072 9.888 1.00 94.81 84 VAL A C 1
ATOM 681 O O . VAL A 1 84 ? -1.197 10.996 10.999 1.00 94.81 84 VAL A O 1
ATOM 684 N N . PRO A 1 85 ? -3.052 11.324 9.758 1.00 93.56 85 PRO A N 1
ATOM 685 C CA . PRO A 1 85 ? -3.943 11.460 10.906 1.00 93.56 85 PRO A CA 1
ATOM 686 C C . PRO A 1 85 ? -3.997 10.179 11.738 1.00 93.56 85 PRO A C 1
ATOM 688 O O . PRO A 1 85 ? -4.051 9.077 11.196 1.00 93.56 85 PRO A O 1
ATOM 691 N N . ARG A 1 86 ? -4.018 10.339 13.062 1.00 89.31 86 ARG A N 1
ATOM 692 C CA . ARG A 1 86 ? -4.113 9.225 14.022 1.00 89.31 86 ARG A CA 1
ATOM 693 C C . ARG A 1 86 ? -5.516 8.960 14.524 1.00 89.31 86 ARG A C 1
ATOM 695 O O . ARG A 1 86 ? -5.821 7.849 14.942 1.00 89.31 86 ARG A O 1
ATOM 702 N N . GLU A 1 87 ? -6.328 10.003 14.531 1.00 94.44 87 GLU A N 1
ATOM 703 C CA . GLU A 1 87 ? -7.699 9.911 14.993 1.00 94.44 87 GLU A CA 1
ATOM 704 C C . GLU A 1 87 ? -8.533 9.112 13.990 1.00 94.44 87 GLU A C 1
ATOM 706 O O . GLU A 1 87 ? -8.234 9.079 12.792 1.00 94.44 87 GLU A O 1
ATOM 711 N N . GLU A 1 88 ? -9.604 8.493 14.477 1.00 97.69 88 GLU A N 1
ATOM 712 C CA . GLU A 1 88 ? -10.620 7.913 13.605 1.00 97.69 88 GLU A CA 1
ATOM 713 C C . GLU A 1 88 ? -11.236 9.017 12.736 1.00 97.69 88 GLU A C 1
ATOM 715 O O . GLU A 1 88 ? -11.548 10.114 13.204 1.00 97.69 88 GLU A O 1
ATOM 720 N N . GLN A 1 89 ? -11.375 8.723 11.451 1.00 98.25 89 GLN A N 1
ATOM 721 C CA . GLN A 1 89 ? -12.026 9.583 10.477 1.00 98.25 89 GLN A CA 1
ATOM 722 C C . GLN A 1 89 ? -13.447 9.075 10.235 1.00 98.25 89 GLN A C 1
ATOM 724 O O . GLN A 1 89 ? -13.706 7.877 10.364 1.00 98.25 89 GLN A O 1
ATOM 729 N N . GLU A 1 90 ? -14.358 9.967 9.850 1.00 98.25 90 GLU A N 1
ATOM 730 C CA . GLU A 1 90 ? -15.726 9.597 9.496 1.00 98.25 90 GLU A CA 1
ATOM 731 C C . GLU A 1 90 ? -16.229 10.431 8.315 1.00 98.25 90 GLU A C 1
ATOM 733 O O . GLU A 1 90 ? -16.145 11.659 8.319 1.00 98.25 90 GLU A O 1
ATOM 738 N N . GLU A 1 91 ? -16.804 9.760 7.320 1.00 98.25 91 GLU A N 1
ATOM 739 C CA . GLU A 1 91 ? -17.509 10.386 6.203 1.00 98.25 91 GLU A CA 1
ATOM 740 C C . GLU A 1 91 ? -18.671 9.488 5.779 1.00 98.25 91 GLU A C 1
ATOM 742 O O . GLU A 1 91 ? -18.523 8.274 5.647 1.00 98.25 91 GLU A O 1
ATOM 747 N N . ASN A 1 92 ? -19.854 10.077 5.582 1.00 97.25 92 ASN A N 1
ATOM 748 C CA . ASN A 1 92 ? -21.075 9.355 5.202 1.00 97.25 92 ASN A CA 1
ATOM 749 C C . ASN A 1 92 ? -21.416 8.164 6.128 1.00 97.25 92 ASN A C 1
ATOM 751 O O . ASN A 1 92 ? -21.988 7.171 5.683 1.00 97.25 92 ASN A O 1
ATOM 755 N N . GLY A 1 93 ? -21.064 8.260 7.416 1.00 97.56 93 GLY A N 1
ATOM 756 C CA . GLY A 1 93 ? -21.269 7.200 8.410 1.00 97.56 93 GLY A CA 1
ATOM 757 C C . GLY A 1 93 ? -20.294 6.021 8.304 1.00 97.56 93 GLY A C 1
ATOM 758 O O . GLY A 1 93 ? -20.454 5.038 9.025 1.00 97.56 93 GLY A O 1
ATOM 759 N N . ILE A 1 94 ? -19.291 6.099 7.427 1.00 98.38 94 ILE A N 1
ATOM 760 C CA . ILE A 1 94 ? -18.208 5.120 7.318 1.00 98.38 94 ILE A CA 1
ATOM 761 C C . ILE A 1 94 ? -17.028 5.641 8.128 1.00 98.38 94 ILE A C 1
ATOM 763 O O . ILE A 1 94 ? -16.597 6.775 7.934 1.00 98.38 94 ILE A O 1
ATOM 767 N N . LYS A 1 95 ? -16.504 4.799 9.018 1.00 98.69 95 LYS A N 1
ATOM 768 C CA . LYS A 1 95 ? -15.352 5.107 9.869 1.00 98.69 95 LYS A CA 1
ATOM 769 C C . LYS A 1 95 ? -14.096 4.419 9.365 1.00 98.69 95 LYS A C 1
ATOM 771 O O . LYS A 1 95 ? -14.177 3.304 8.842 1.00 98.69 95 LYS A O 1
ATOM 776 N N . TRP A 1 96 ? -12.940 5.051 9.534 1.00 98.44 96 TRP A N 1
ATOM 777 C CA . TRP A 1 96 ? -11.654 4.439 9.204 1.00 98.44 96 TRP A CA 1
ATOM 778 C C . TRP A 1 96 ? -10.484 5.046 9.973 1.00 98.44 96 TRP A C 1
ATOM 780 O O . TRP A 1 96 ? -10.542 6.180 10.447 1.00 98.44 96 TRP A O 1
ATOM 790 N N . THR A 1 97 ? -9.384 4.302 10.024 1.00 97.88 97 THR A N 1
ATOM 791 C CA . THR A 1 97 ? -8.090 4.753 10.549 1.00 97.88 97 THR A CA 1
ATOM 792 C C . THR A 1 97 ? -7.002 4.626 9.490 1.00 97.88 97 THR A C 1
ATOM 794 O O . THR A 1 97 ? -7.108 3.840 8.543 1.00 97.88 97 THR A O 1
ATOM 797 N N . TYR A 1 98 ? -5.934 5.407 9.641 1.00 97.44 98 TYR A N 1
ATOM 798 C CA . TYR A 1 98 ? -4.735 5.273 8.821 1.00 97.44 98 TYR A CA 1
ATOM 799 C C . TYR A 1 98 ? -3.640 4.559 9.600 1.00 97.44 98 TYR A C 1
ATOM 801 O O . TYR A 1 98 ? -3.364 4.888 10.750 1.00 97.44 98 TYR A O 1
ATOM 809 N N . HIS A 1 99 ? -2.992 3.612 8.935 1.00 95.12 99 HIS A N 1
ATOM 810 C CA . HIS A 1 99 ? -1.857 2.873 9.460 1.00 95.12 99 HIS A CA 1
ATOM 811 C C . HIS A 1 99 ? -0.713 2.934 8.457 1.00 95.12 99 HIS A C 1
ATOM 813 O O . HIS A 1 99 ? -0.930 2.888 7.241 1.00 95.12 99 HIS A O 1
ATOM 819 N N . VAL A 1 100 ? 0.514 3.017 8.962 1.00 96.19 100 VAL A N 1
ATOM 820 C CA . VAL A 1 100 ? 1.710 2.934 8.125 1.00 96.19 100 VAL A CA 1
ATOM 821 C C . VAL A 1 100 ? 2.603 1.837 8.661 1.00 96.19 100 VAL A C 1
ATOM 823 O O . VAL A 1 100 ? 2.948 1.845 9.837 1.00 96.19 100 VAL A O 1
ATOM 826 N N . TYR A 1 101 ? 3.002 0.915 7.792 1.00 95.19 101 TYR A N 1
ATOM 827 C CA . TYR A 1 101 ? 3.904 -0.176 8.140 1.00 95.19 101 TYR A CA 1
ATOM 828 C C . TYR A 1 101 ? 5.163 -0.121 7.291 1.00 95.19 101 TYR A C 1
ATOM 830 O O . TYR A 1 101 ? 5.126 0.291 6.133 1.00 95.19 101 TYR A O 1
ATOM 838 N N . GLU A 1 102 ? 6.269 -0.589 7.846 1.00 94.25 102 GLU A N 1
ATOM 839 C CA . GLU A 1 102 ? 7.534 -0.758 7.142 1.00 94.25 102 GLU A CA 1
ATOM 840 C C . GLU A 1 102 ? 8.051 -2.175 7.348 1.00 94.25 102 GLU A C 1
ATOM 842 O O . GLU A 1 102 ? 7.965 -2.727 8.450 1.00 94.25 102 GLU A O 1
ATOM 847 N N . ARG A 1 103 ? 8.548 -2.780 6.271 1.00 91.62 103 ARG A N 1
ATOM 848 C CA . ARG A 1 103 ? 9.112 -4.125 6.338 1.00 91.62 103 ARG A CA 1
ATOM 849 C C . ARG A 1 103 ? 10.421 -4.119 7.141 1.00 91.62 103 ARG A C 1
ATOM 851 O O . ARG A 1 103 ? 11.232 -3.214 6.957 1.00 91.62 103 ARG A O 1
ATOM 858 N N . CYS A 1 104 ? 10.597 -5.098 8.029 1.00 80.56 104 CYS A N 1
ATOM 859 C CA . CYS A 1 104 ? 11.769 -5.281 8.897 1.00 80.56 104 CYS A CA 1
ATOM 860 C C . CYS A 1 104 ? 12.624 -6.482 8.492 1.00 80.56 104 CYS A C 1
ATOM 862 O O . CYS A 1 104 ? 12.058 -7.461 7.954 1.00 80.56 104 CYS A O 1
#

Foldseek 3Di:
DDPPPDDDDPAPVRVVCCCCPRDCVVPDDDDDDPDDQVNLVVVLPDPDKDKDKDKAKPDDDDDDGDHDDHDPVQKDKDDDDPPADADWDDDPRIIIHIIIITGD

Organism: Octopus bimaculoides (NCBI:txid37653)

pLDDT: mean 92.63, std 4.65, range [73.69, 98.69]

Radius of gyration: 16.28 Å; chains: 1; bounding box: 38×26×42 Å

Sequence (104 aa):
NAPEGAHLARDLKEAIDLFQNGSIKDKVNKLFIIGGSGVYQEVLESNYDIRLYLTRIHADFDVDVFFPEFESKQYKELDNVEDVPREEQEENGIKWTYHVYERC

Secondary structure (DSSP, 8-state):
-PPTT----SSHHHHHHHHHHSTTGGG-S-------HHHHHHHHTSSS--EEEEEEESS----S--PPP--TTTEEE-TT-TT---SPEEETTEEEEEEEEEE-